Protein AF-H0EQI7-F1 (afdb_monomer_lite)

Radius of gyration: 23.69 Å; chains: 1; bounding box: 37×56×89 Å

Sequence (163 aa):
MLQKAPEADLRKDSNPLVEALFNYQLIHVEAYIVHVDMVLRNEVAYKLTPDSIESLIEYHKEVHCVDISANTYNWSEKELQVKKIHEEFIQAINKFVYRTHVTALEGLEEDGAGELLCGKSEEVKNNIMAIAAQLACRRKLVDTINHPDVNSSAGRFMESVAI

Secondary structure (DSSP, 8-state):
-EESS-GGGS---SSHHHHHHHHEEPPP--EEEEEEETTTT-EEEEEE-HHHHHHHHHHIIIIIHHHHHHTS---TTHHHHHHHHHHHHHHHHHH-EEEEEGGGGGGB-TTS-B--TTTHHHHHHHHHHHHHHHHHHHHHHHHHHS---S-------------

Structure (mmCIF, N/CA/C/O backbone):
data_AF-H0EQI7-F1
#
_entry.id   AF-H0EQI7-F1
#
loop_
_atom_site.group_PDB
_atom_site.id
_atom_site.type_symbol
_atom_site.label_atom_id
_atom_site.label_alt_id
_atom_site.label_comp_id
_atom_site.label_asym_id
_atom_site.label_entity_id
_atom_site.label_seq_id
_atom_site.pdbx_PDB_ins_code
_atom_site.Cartn_x
_atom_site.Cartn_y
_atom_site.Cartn_z
_atom_site.occupancy
_atom_site.B_iso_or_equiv
_atom_site.auth_seq_id
_atom_site.auth_comp_id
_atom_site.auth_asym_id
_atom_site.auth_atom_id
_atom_site.pdbx_PDB_model_num
ATOM 1 N N . MET A 1 1 ? -1.325 -9.000 -3.743 1.00 85.94 1 MET A N 1
ATOM 2 C CA . MET A 1 1 ? -0.480 -9.575 -4.811 1.00 85.94 1 MET A CA 1
ATOM 3 C C . MET A 1 1 ? -0.045 -8.466 -5.740 1.00 85.94 1 MET A C 1
ATOM 5 O O . MET A 1 1 ? -0.896 -7.689 -6.163 1.00 85.94 1 MET A O 1
ATOM 9 N N . LEU A 1 2 ? 1.254 -8.383 -5.995 1.00 90.06 2 LEU A N 1
ATOM 10 C CA . LEU A 1 2 ? 1.901 -7.379 -6.837 1.00 90.06 2 LEU A CA 1
ATOM 11 C C . LEU A 1 2 ? 2.953 -8.065 -7.711 1.00 90.06 2 LEU A C 1
ATOM 13 O O . LEU A 1 2 ? 3.350 -9.189 -7.403 1.00 90.06 2 LEU A O 1
ATOM 17 N N . GLN A 1 3 ? 3.367 -7.424 -8.802 1.00 91.38 3 GLN A N 1
ATOM 18 C CA . GLN A 1 3 ? 4.452 -7.949 -9.632 1.00 91.38 3 GLN A CA 1
ATOM 19 C C . GLN A 1 3 ? 5.741 -8.021 -8.808 1.00 91.38 3 GLN A C 1
ATOM 21 O O . GLN A 1 3 ? 5.941 -7.253 -7.874 1.00 91.38 3 GLN A O 1
ATOM 26 N N . LYS A 1 4 ? 6.600 -8.989 -9.098 1.00 91.12 4 LYS A N 1
ATOM 27 C CA . LYS A 1 4 ? 7.855 -9.180 -8.367 1.00 91.12 4 LYS A CA 1
ATOM 28 C C . LYS A 1 4 ? 9.001 -8.346 -8.943 1.00 91.12 4 LYS A C 1
ATOM 30 O O . LYS A 1 4 ? 9.956 -8.057 -8.234 1.00 91.12 4 LYS A O 1
ATOM 35 N N . ALA A 1 5 ? 8.905 -7.989 -10.217 1.00 91.50 5 ALA A N 1
ATOM 36 C CA . ALA A 1 5 ? 9.925 -7.272 -10.964 1.00 91.50 5 ALA A CA 1
ATOM 37 C C . ALA A 1 5 ? 9.257 -6.338 -11.991 1.00 91.50 5 ALA A C 1
ATOM 39 O O . ALA A 1 5 ? 8.062 -6.513 -12.259 1.00 91.50 5 ALA A O 1
ATOM 40 N N . PRO A 1 6 ? 10.007 -5.376 -12.559 1.00 92.00 6 PRO A N 1
ATOM 41 C CA . PRO A 1 6 ? 9.559 -4.567 -13.691 1.00 92.00 6 PRO A CA 1
ATOM 42 C C . PRO A 1 6 ? 9.074 -5.424 -14.862 1.00 92.00 6 PRO A C 1
ATOM 44 O O . PRO A 1 6 ? 9.553 -6.542 -15.062 1.00 92.00 6 PRO A O 1
ATOM 47 N N . GLU A 1 7 ? 8.183 -4.881 -15.689 1.00 89.00 7 GLU A N 1
ATOM 48 C CA . GLU A 1 7 ? 7.540 -5.595 -16.801 1.00 89.00 7 GLU A CA 1
ATOM 49 C C . GLU A 1 7 ? 8.557 -6.211 -17.778 1.00 89.00 7 GLU A C 1
ATOM 51 O O . GLU A 1 7 ? 8.361 -7.318 -18.285 1.00 89.00 7 GLU A O 1
ATOM 56 N N . ALA A 1 8 ? 9.675 -5.517 -18.006 1.00 88.38 8 ALA A N 1
ATOM 57 C CA . ALA A 1 8 ? 10.754 -5.973 -18.881 1.00 88.38 8 ALA A CA 1
ATOM 58 C C . ALA A 1 8 ? 11.476 -7.233 -18.367 1.00 88.38 8 ALA A C 1
ATOM 60 O O . ALA A 1 8 ? 11.980 -8.013 -19.177 1.00 88.38 8 ALA A O 1
ATOM 61 N N . ASP A 1 9 ? 11.487 -7.439 -17.049 1.00 89.50 9 ASP A N 1
ATOM 62 C CA . ASP A 1 9 ? 12.217 -8.513 -16.369 1.00 89.50 9 ASP A CA 1
ATOM 63 C C . ASP A 1 9 ? 11.311 -9.696 -15.987 1.00 89.50 9 ASP A C 1
ATOM 65 O O . ASP A 1 9 ? 11.781 -10.704 -15.449 1.00 89.50 9 ASP A O 1
ATOM 69 N N . LEU A 1 10 ? 10.007 -9.605 -16.269 1.00 90.44 10 LEU A N 1
ATOM 70 C CA . LEU A 1 10 ? 9.064 -10.687 -16.004 1.00 90.44 10 LEU A CA 1
ATOM 71 C C . LEU A 1 10 ? 9.380 -11.913 -16.868 1.00 90.44 10 LEU A C 1
ATOM 73 O O . LEU A 1 10 ? 9.618 -11.830 -18.079 1.00 90.44 10 LEU A O 1
ATOM 77 N N . ARG A 1 11 ? 9.334 -13.093 -16.243 1.00 88.81 11 ARG A N 1
ATOM 78 C CA . ARG A 1 11 ? 9.515 -14.370 -16.935 1.00 88.81 11 ARG A CA 1
ATOM 79 C C . ARG A 1 11 ? 8.386 -14.550 -17.943 1.00 88.81 11 ARG A C 1
ATOM 81 O O . ARG A 1 11 ? 7.228 -14.372 -17.591 1.00 88.81 11 ARG A O 1
ATOM 88 N N . LYS A 1 12 ? 8.722 -14.981 -19.157 1.00 89.81 12 LYS A N 1
ATOM 89 C CA . LYS A 1 12 ? 7.745 -15.415 -20.163 1.00 89.81 12 LYS A CA 1
ATOM 90 C C . LYS A 1 12 ? 7.763 -16.931 -20.234 1.00 89.81 12 LYS A C 1
ATOM 92 O O . LYS A 1 12 ? 8.826 -17.514 -20.453 1.00 89.81 12 LYS A O 1
ATOM 97 N N . ASP A 1 13 ? 6.617 -17.566 -20.029 1.00 89.81 13 ASP A N 1
ATOM 98 C CA . ASP A 1 13 ? 6.500 -19.022 -20.058 1.00 89.81 13 ASP A CA 1
ATOM 99 C C . ASP A 1 13 ? 5.264 -19.436 -20.863 1.00 89.81 13 ASP A C 1
ATOM 101 O O . ASP A 1 13 ? 4.267 -18.727 -20.929 1.00 89.81 13 ASP A O 1
ATOM 105 N N . SER A 1 14 ? 5.311 -20.598 -21.515 1.00 91.50 14 SER A N 1
ATOM 106 C CA . SER A 1 14 ? 4.133 -21.099 -22.240 1.00 91.50 14 SER A CA 1
ATOM 107 C C . SER A 1 14 ? 3.011 -21.514 -21.284 1.00 91.50 14 SER A C 1
ATOM 109 O O . SER A 1 14 ? 1.856 -21.615 -21.696 1.00 91.50 14 SER A O 1
ATOM 111 N N . ASN A 1 15 ? 3.343 -21.777 -20.015 1.00 92.81 15 ASN A N 1
ATOM 112 C CA . ASN A 1 15 ? 2.377 -22.108 -18.984 1.00 92.81 15 ASN A CA 1
ATOM 113 C C . ASN A 1 15 ? 2.040 -20.874 -18.118 1.00 92.81 15 ASN A C 1
ATOM 115 O O . ASN A 1 15 ? 2.887 -20.431 -17.335 1.00 92.81 15 ASN A O 1
ATOM 119 N N . PRO A 1 16 ? 0.788 -20.376 -18.152 1.00 89.44 16 PRO A N 1
ATOM 120 C CA . PRO A 1 16 ? 0.395 -19.175 -17.414 1.00 89.44 16 PRO A CA 1
ATOM 121 C C . PRO A 1 16 ? 0.472 -19.337 -15.888 1.00 89.44 16 PRO A C 1
ATOM 123 O O . PRO A 1 16 ? 0.655 -18.353 -15.179 1.00 89.44 16 PRO A O 1
ATOM 126 N N . LEU A 1 17 ? 0.362 -20.562 -15.357 1.00 90.81 17 LEU A N 1
ATOM 127 C CA . LEU A 1 17 ? 0.486 -20.807 -13.914 1.00 90.81 17 LEU A CA 1
ATOM 128 C C . LEU A 1 17 ? 1.936 -20.689 -13.445 1.00 90.81 17 LEU A C 1
ATOM 130 O O . LEU A 1 17 ? 2.198 -20.136 -12.380 1.00 90.81 17 LEU A O 1
ATOM 134 N N . VAL A 1 18 ? 2.870 -21.206 -14.247 1.00 89.75 18 VAL A N 1
ATOM 135 C CA . VAL A 1 18 ? 4.307 -21.078 -13.984 1.00 89.75 18 VAL A CA 1
ATOM 136 C C . VAL A 1 18 ? 4.692 -19.607 -14.055 1.00 89.75 18 VAL A C 1
ATOM 138 O O . VAL A 1 18 ? 5.342 -19.100 -13.147 1.00 89.75 18 VAL A O 1
ATOM 141 N N . GLU A 1 19 ? 4.220 -18.903 -15.081 1.00 89.00 19 GLU A N 1
ATOM 142 C CA . GLU A 1 19 ? 4.434 -17.468 -15.226 1.00 89.00 19 GLU A CA 1
ATOM 143 C C . GLU A 1 19 ? 3.926 -16.686 -14.005 1.00 89.00 19 GLU A C 1
ATOM 145 O O . GLU A 1 19 ? 4.688 -15.942 -13.387 1.00 89.00 19 GLU A O 1
ATOM 150 N N . ALA A 1 20 ? 2.683 -16.926 -13.577 1.00 88.50 20 ALA A N 1
ATOM 151 C CA . ALA A 1 20 ? 2.108 -16.258 -12.414 1.00 88.50 20 ALA A CA 1
ATOM 152 C C . ALA A 1 20 ? 2.878 -16.553 -11.111 1.00 88.50 20 ALA A C 1
ATOM 154 O O . ALA A 1 20 ? 3.118 -15.648 -10.314 1.00 88.50 20 ALA A O 1
ATOM 155 N N . LEU A 1 21 ? 3.302 -17.802 -10.898 1.00 89.69 21 LEU A N 1
ATOM 156 C CA . LEU A 1 21 ? 4.016 -18.203 -9.684 1.00 89.69 21 LEU A CA 1
ATOM 157 C C . LEU A 1 21 ? 5.372 -17.496 -9.535 1.00 89.69 21 LEU A C 1
ATOM 159 O O . LEU A 1 21 ? 5.786 -17.192 -8.419 1.00 89.69 21 LEU A O 1
ATOM 163 N N . PHE A 1 22 ? 6.066 -17.239 -10.647 1.00 89.50 22 PHE A N 1
ATOM 164 C CA . PHE A 1 22 ? 7.377 -16.584 -10.627 1.00 89.50 22 PHE A CA 1
ATOM 165 C C . PHE A 1 22 ? 7.295 -15.055 -10.684 1.00 89.50 22 PHE A C 1
ATOM 167 O O . PHE A 1 22 ? 8.182 -14.387 -10.148 1.00 89.50 22 PHE A O 1
ATOM 174 N N . ASN A 1 23 ? 6.243 -14.508 -11.297 1.00 93.25 23 ASN A N 1
ATOM 175 C CA . ASN A 1 23 ? 6.123 -13.076 -11.566 1.00 93.25 23 ASN A CA 1
ATOM 176 C C . ASN A 1 23 ? 5.359 -12.292 -10.495 1.00 93.25 23 ASN A C 1
ATOM 178 O O . ASN A 1 23 ? 5.424 -11.064 -10.514 1.00 93.25 23 ASN A O 1
ATOM 182 N N . TYR A 1 24 ? 4.655 -12.949 -9.569 1.00 92.00 24 TYR A N 1
ATOM 183 C CA . TYR A 1 24 ? 3.893 -12.271 -8.518 1.00 92.00 24 TYR A CA 1
ATOM 184 C C . TYR A 1 24 ? 4.415 -12.575 -7.117 1.00 92.00 24 TYR A C 1
ATOM 186 O O . TYR A 1 24 ? 4.875 -13.673 -6.814 1.00 92.00 24 TYR A O 1
ATOM 194 N N . GLN A 1 25 ? 4.291 -11.584 -6.240 1.00 91.19 25 GLN A N 1
ATOM 195 C CA . GLN A 1 25 ? 4.621 -11.683 -4.826 1.00 91.19 25 GLN A CA 1
ATOM 196 C C . GLN A 1 25 ? 3.511 -11.125 -3.931 1.00 91.19 25 GLN A C 1
ATOM 198 O O . GLN A 1 25 ? 2.625 -10.369 -4.358 1.00 91.19 25 GLN A O 1
ATOM 203 N N . LEU A 1 26 ? 3.563 -11.514 -2.660 1.00 90.69 26 LEU A N 1
ATOM 204 C CA . LEU A 1 26 ? 2.721 -10.981 -1.598 1.00 90.69 26 LEU A CA 1
ATOM 205 C C . LEU A 1 26 ? 3.540 -9.986 -0.781 1.00 90.69 26 LEU A C 1
ATOM 207 O O . LEU A 1 26 ? 4.529 -10.364 -0.166 1.00 90.69 26 LEU A O 1
ATOM 211 N N . ILE A 1 27 ? 3.103 -8.729 -0.776 1.00 91.06 27 ILE A N 1
ATOM 212 C CA . ILE A 1 27 ? 3.555 -7.735 0.197 1.00 91.06 27 ILE A CA 1
ATOM 213 C C . ILE A 1 27 ? 2.509 -7.725 1.303 1.00 91.06 27 ILE A C 1
ATOM 215 O O . ILE A 1 27 ? 1.334 -7.456 1.029 1.00 91.06 27 ILE A O 1
ATOM 219 N N . HIS A 1 28 ? 2.922 -8.086 2.516 1.00 91.00 28 HIS A N 1
ATOM 220 C CA . HIS A 1 28 ? 2.061 -8.004 3.686 1.00 91.00 28 HIS A CA 1
ATOM 221 C C . HIS A 1 28 ? 1.988 -6.546 4.144 1.00 91.00 28 HIS A C 1
ATOM 223 O O . HIS A 1 28 ? 3.002 -5.852 4.165 1.00 91.00 28 HIS A O 1
ATOM 229 N N . VAL A 1 29 ? 0.779 -6.069 4.431 1.00 93.62 29 VAL A N 1
ATOM 230 C CA . VAL A 1 29 ? 0.537 -4.683 4.831 1.00 93.62 29 VAL A CA 1
ATOM 231 C C . VAL A 1 29 ? -0.167 -4.707 6.170 1.00 93.62 29 VAL A C 1
ATOM 233 O O . VAL A 1 29 ? -1.305 -5.158 6.276 1.00 93.62 29 VAL A O 1
ATOM 236 N N . GLU A 1 30 ? 0.516 -4.174 7.167 1.00 94.75 30 GLU A N 1
ATOM 237 C CA . GLU A 1 30 ? 0.060 -4.065 8.540 1.00 94.75 30 GLU A CA 1
ATOM 238 C C . GLU A 1 30 ? -0.249 -2.610 8.883 1.00 94.75 30 GLU A C 1
ATOM 240 O O . GLU A 1 30 ? 0.348 -1.658 8.361 1.00 94.75 30 GLU A O 1
ATOM 245 N N . ALA A 1 31 ? -1.195 -2.427 9.797 1.00 95.31 31 ALA A N 1
ATOM 246 C CA . ALA A 1 31 ? -1.604 -1.120 10.269 1.00 95.31 31 ALA A CA 1
ATOM 247 C C . ALA A 1 31 ? -2.064 -1.187 11.724 1.00 95.31 31 ALA A C 1
ATOM 249 O O . ALA A 1 31 ? -2.567 -2.207 12.182 1.00 95.31 31 ALA A O 1
ATOM 250 N N . TYR A 1 32 ? -1.949 -0.068 12.429 1.00 94.12 32 TYR A N 1
ATOM 251 C CA . TYR A 1 32 ? -2.434 0.102 13.793 1.00 94.12 32 TYR A CA 1
ATOM 252 C C . TYR A 1 32 ? -3.501 1.196 13.854 1.00 94.12 32 TYR A C 1
ATOM 254 O O . TYR A 1 32 ? -3.538 2.116 13.030 1.00 94.12 32 TYR A O 1
ATOM 262 N N . ILE A 1 33 ? -4.390 1.100 14.838 1.00 94.12 33 ILE A N 1
ATOM 263 C CA . ILE A 1 33 ? -5.451 2.084 15.051 1.00 94.12 33 ILE A CA 1
ATOM 264 C C . ILE A 1 33 ? -4.847 3.353 15.657 1.00 94.12 33 ILE A C 1
ATOM 266 O O . ILE A 1 33 ? -4.168 3.308 16.679 1.00 94.12 33 ILE A O 1
ATOM 270 N N . VAL A 1 34 ? -5.129 4.500 15.041 1.00 96.06 34 VAL A N 1
ATOM 271 C CA . VAL A 1 34 ? -4.710 5.825 15.538 1.00 96.06 34 VAL A CA 1
ATOM 272 C C . VAL A 1 34 ? -5.871 6.667 16.046 1.00 96.06 34 VAL A C 1
ATOM 274 O O . VAL A 1 34 ? -5.659 7.641 16.767 1.00 96.06 34 VAL A O 1
ATOM 277 N N . HIS A 1 35 ? -7.100 6.332 15.656 1.00 94.88 35 HIS A N 1
ATOM 278 C CA . HIS A 1 35 ? -8.286 7.063 16.077 1.00 94.88 35 HIS A CA 1
ATOM 279 C C . HIS A 1 35 ? -9.526 6.174 16.026 1.00 94.88 35 HIS A C 1
ATOM 281 O O . HIS A 1 35 ? -9.709 5.436 15.061 1.00 94.88 35 HIS A O 1
ATOM 287 N N . VAL A 1 36 ? -10.391 6.301 17.031 1.00 95.06 36 VAL A N 1
ATOM 288 C CA . VAL A 1 36 ? -11.721 5.686 17.066 1.00 95.06 36 VAL A CA 1
ATOM 289 C C . VAL A 1 36 ? -12.714 6.753 17.505 1.00 95.06 36 VAL A C 1
ATOM 291 O O . VAL A 1 36 ? -12.541 7.372 18.554 1.00 95.06 36 VAL A O 1
ATOM 294 N N . ASP A 1 37 ? -13.749 6.963 16.704 1.00 94.75 37 ASP A N 1
ATOM 295 C CA . ASP A 1 37 ? -14.863 7.857 16.993 1.00 94.75 37 ASP A CA 1
ATOM 296 C C . ASP A 1 37 ? -16.169 7.080 16.849 1.00 94.75 37 ASP A C 1
ATOM 298 O O . ASP A 1 37 ? -16.679 6.914 15.746 1.00 94.75 37 ASP A O 1
ATOM 302 N N . MET A 1 38 ? -16.720 6.618 17.971 1.00 93.88 38 MET A N 1
ATOM 303 C CA . MET A 1 38 ? -18.009 5.912 18.013 1.00 93.88 38 MET A CA 1
ATOM 304 C C . MET A 1 38 ? -19.201 6.853 18.241 1.00 93.88 38 MET A C 1
ATOM 306 O O . MET A 1 38 ? -20.329 6.388 18.373 1.00 93.88 38 MET A O 1
ATOM 310 N N . VAL A 1 39 ? -18.968 8.166 18.350 1.00 92.69 39 VAL A N 1
ATOM 311 C CA . VAL A 1 39 ? -19.996 9.122 18.790 1.00 92.69 39 VAL A CA 1
ATOM 312 C C . VAL A 1 39 ? -20.480 9.984 17.635 1.00 92.69 39 VAL A C 1
ATOM 314 O O . VAL A 1 39 ? -21.683 10.094 17.420 1.00 92.69 39 VAL A O 1
ATOM 317 N N . LEU A 1 40 ? -19.563 10.617 16.902 1.00 92.19 40 LEU A N 1
ATOM 318 C CA . LEU A 1 40 ? -19.928 11.577 15.862 1.00 92.19 40 LEU A CA 1
ATOM 319 C C . LEU A 1 40 ? -20.015 10.915 14.491 1.00 92.19 40 LEU A C 1
ATOM 321 O O . LEU A 1 40 ? -20.998 11.110 13.779 1.00 92.19 40 LEU A O 1
ATOM 325 N N . ARG A 1 41 ? -18.976 10.171 14.101 1.00 92.25 41 ARG A N 1
ATOM 326 C CA . ARG A 1 41 ? -18.855 9.615 12.742 1.00 92.25 41 ARG A CA 1
ATOM 327 C C . ARG A 1 41 ? -18.991 8.104 12.669 1.00 92.25 41 ARG A C 1
ATOM 329 O O . ARG A 1 41 ? -19.229 7.582 11.586 1.00 92.25 41 ARG A O 1
ATOM 336 N N . ASN A 1 42 ? -18.874 7.418 13.802 1.00 94.25 42 ASN A N 1
ATOM 337 C CA . ASN A 1 42 ? -18.824 5.962 13.861 1.00 94.25 42 ASN A CA 1
ATOM 338 C C . ASN A 1 42 ? -17.712 5.383 12.964 1.00 94.25 42 ASN A C 1
ATOM 340 O O . ASN A 1 42 ? -17.915 4.434 12.203 1.00 94.25 42 ASN A O 1
ATOM 344 N N . GLU A 1 43 ? -16.522 5.980 13.051 1.00 95.00 43 GLU A N 1
ATOM 345 C CA . GLU A 1 43 ? -15.355 5.667 12.228 1.00 95.00 43 GLU A CA 1
ATOM 346 C C . GLU A 1 43 ? -14.144 5.251 13.066 1.00 95.00 43 GLU A C 1
ATOM 348 O O . GLU A 1 43 ? -13.914 5.718 14.181 1.00 95.00 43 GLU A O 1
ATOM 353 N N . VAL A 1 44 ? -13.308 4.418 12.464 1.00 94.81 44 VAL A N 1
ATOM 354 C CA . VAL A 1 44 ? -11.964 4.080 12.916 1.00 94.81 44 VAL A CA 1
ATOM 355 C C . VAL A 1 44 ? -10.961 4.518 11.850 1.00 94.81 44 VAL A C 1
ATOM 357 O O . VAL A 1 44 ? -11.231 4.454 10.647 1.00 94.81 44 VAL A O 1
ATOM 360 N N . ALA A 1 45 ? -9.798 4.989 12.290 1.00 95.75 45 ALA A N 1
ATOM 361 C CA . ALA A 1 45 ? -8.687 5.344 11.426 1.00 95.75 45 ALA A CA 1
ATOM 362 C C . ALA A 1 45 ? -7.471 4.455 11.704 1.00 95.75 45 ALA A C 1
ATOM 364 O O . ALA A 1 45 ? -7.017 4.344 12.845 1.00 95.75 45 ALA A O 1
ATOM 365 N N . TYR A 1 46 ? -6.916 3.894 10.636 1.00 96.06 46 TYR A N 1
ATOM 366 C CA . TYR A 1 46 ? -5.748 3.026 10.639 1.00 96.06 46 TYR A CA 1
ATOM 367 C C . TYR A 1 46 ? -4.551 3.728 10.007 1.00 96.06 46 TYR A C 1
ATOM 369 O O . TYR A 1 46 ? -4.671 4.413 8.983 1.00 96.06 46 TYR A O 1
ATOM 377 N N . LYS A 1 47 ? -3.381 3.518 10.601 1.00 97.25 47 LYS A N 1
ATOM 378 C CA . LYS A 1 47 ? -2.094 3.989 10.110 1.00 97.25 47 LYS A CA 1
ATOM 379 C C . LYS A 1 47 ? -1.198 2.802 9.803 1.00 97.25 47 LYS A C 1
ATOM 381 O O . LYS A 1 47 ? -1.075 1.913 10.632 1.00 97.25 47 LYS A O 1
ATOM 386 N N . LEU A 1 48 ? -0.570 2.803 8.631 1.00 97.38 48 LEU A N 1
ATOM 387 C CA . LEU A 1 48 ? 0.374 1.750 8.252 1.00 97.38 48 LEU A CA 1
ATOM 388 C C . LEU A 1 48 ? 1.554 1.685 9.230 1.00 97.38 48 LEU A C 1
ATOM 390 O O . LEU A 1 48 ? 2.011 2.726 9.719 1.00 97.38 48 LEU A O 1
ATOM 394 N N . THR A 1 49 ? 2.053 0.476 9.489 1.00 97.31 49 THR A N 1
ATOM 395 C CA . THR A 1 49 ? 3.295 0.289 10.247 1.00 97.31 49 THR A CA 1
ATOM 396 C C . THR A 1 49 ? 4.492 0.841 9.463 1.00 97.31 49 THR A C 1
ATOM 398 O O . THR A 1 49 ? 4.441 0.905 8.228 1.00 97.31 49 THR A O 1
ATOM 401 N N . PRO A 1 50 ? 5.576 1.256 10.146 1.00 97.81 50 PRO A N 1
ATOM 402 C CA . PRO A 1 50 ? 6.806 1.683 9.479 1.00 97.81 50 PRO A CA 1
ATOM 403 C C . PRO A 1 50 ? 7.338 0.637 8.490 1.00 97.81 50 PRO A C 1
ATOM 405 O O . PRO A 1 50 ? 7.639 0.991 7.355 1.00 97.81 50 PRO A O 1
ATOM 408 N N . ASP A 1 51 ? 7.333 -0.640 8.874 1.00 97.69 51 ASP A N 1
ATOM 409 C CA . ASP A 1 51 ? 7.821 -1.754 8.049 1.00 97.69 51 ASP A CA 1
ATOM 410 C C . ASP A 1 51 ? 6.991 -1.925 6.765 1.00 97.69 51 ASP A C 1
ATOM 412 O O . ASP A 1 51 ? 7.526 -2.123 5.670 1.00 97.69 51 ASP A O 1
ATOM 416 N N . SER A 1 52 ? 5.666 -1.765 6.870 1.00 96.94 52 SER A N 1
ATOM 417 C CA . SER A 1 52 ? 4.776 -1.778 5.702 1.00 96.94 52 SER A CA 1
ATOM 418 C C . SER A 1 52 ? 5.028 -0.581 4.788 1.00 96.94 52 SER A C 1
ATOM 420 O O . SER A 1 52 ? 5.008 -0.714 3.565 1.00 96.94 52 SER A O 1
ATOM 422 N N . ILE A 1 53 ? 5.264 0.601 5.364 1.00 97.69 53 ILE A N 1
ATOM 423 C CA . ILE A 1 53 ? 5.598 1.811 4.604 1.00 97.69 53 ILE A CA 1
ATOM 424 C C . ILE A 1 53 ? 6.920 1.621 3.858 1.00 97.69 53 ILE A C 1
ATOM 426 O O . ILE A 1 53 ? 6.983 1.934 2.671 1.00 97.69 53 ILE A O 1
ATOM 430 N N . GLU A 1 54 ? 7.946 1.090 4.518 1.00 97.69 54 GLU A N 1
ATOM 431 C CA . GLU A 1 54 ? 9.252 0.824 3.913 1.00 97.69 54 GLU A CA 1
ATOM 432 C C . GLU A 1 54 ? 9.137 -0.173 2.755 1.00 97.69 54 GLU A C 1
ATOM 434 O O . GLU A 1 54 ? 9.560 0.139 1.642 1.00 97.69 54 GLU A O 1
ATOM 439 N N . SER A 1 55 ? 8.434 -1.289 2.969 1.00 96.62 55 SER A N 1
ATOM 440 C CA . SER A 1 55 ? 8.182 -2.304 1.935 1.00 96.62 55 SER A CA 1
ATOM 441 C C . SER A 1 55 ? 7.466 -1.725 0.705 1.00 96.62 55 SER A C 1
ATOM 443 O O . SER A 1 55 ? 7.781 -2.054 -0.440 1.00 96.62 55 SER A O 1
ATOM 445 N N . LEU A 1 56 ? 6.497 -0.826 0.914 1.00 96.75 56 LEU A N 1
ATOM 446 C CA . LEU A 1 56 ? 5.780 -0.153 -0.175 1.00 96.75 56 LEU A CA 1
ATOM 447 C C . LEU A 1 56 ? 6.656 0.868 -0.912 1.00 96.75 56 LEU A C 1
ATOM 449 O O . LEU A 1 56 ? 6.524 1.021 -2.129 1.00 96.75 56 LEU A O 1
ATOM 453 N N . ILE A 1 57 ? 7.533 1.578 -0.198 1.00 97.12 57 ILE A N 1
ATOM 454 C CA . ILE A 1 57 ? 8.494 2.516 -0.792 1.00 97.12 57 ILE A CA 1
ATOM 455 C C . ILE A 1 57 ? 9.497 1.757 -1.659 1.00 97.12 57 ILE A C 1
ATOM 457 O O . ILE A 1 57 ? 9.722 2.154 -2.804 1.00 97.12 57 ILE A O 1
ATOM 461 N N . GLU A 1 58 ? 10.061 0.665 -1.150 1.00 96.50 58 GLU A N 1
ATOM 462 C CA . GLU A 1 58 ? 10.990 -0.189 -1.889 1.00 96.50 58 GLU A CA 1
ATOM 463 C C . GLU A 1 58 ? 10.334 -0.727 -3.165 1.00 96.50 58 GLU A C 1
ATOM 465 O O . GLU A 1 58 ? 10.832 -0.480 -4.264 1.00 96.50 58 GLU A O 1
ATOM 470 N N . TYR A 1 59 ? 9.136 -1.306 -3.049 1.00 95.50 59 TYR A N 1
ATOM 471 C CA . TYR A 1 59 ? 8.370 -1.774 -4.204 1.00 95.50 59 TYR A CA 1
ATOM 472 C C . TYR A 1 59 ? 8.127 -0.672 -5.248 1.00 95.50 59 TYR A C 1
ATOM 474 O O . TYR A 1 59 ? 8.314 -0.876 -6.452 1.00 95.50 59 TYR A O 1
ATOM 482 N N . HIS A 1 60 ? 7.727 0.522 -4.801 1.00 95.25 60 HIS A N 1
ATOM 483 C CA . HIS A 1 60 ? 7.500 1.647 -5.702 1.00 95.25 60 HIS A CA 1
ATOM 484 C C . HIS A 1 60 ? 8.784 2.057 -6.439 1.00 95.25 60 HIS A C 1
ATOM 486 O O . HIS A 1 60 ? 8.730 2.407 -7.616 1.00 95.25 60 HIS A O 1
ATOM 492 N N . LYS A 1 61 ? 9.941 2.002 -5.772 1.00 94.88 61 LYS A N 1
ATOM 493 C CA . LYS A 1 61 ? 11.241 2.347 -6.359 1.00 94.88 61 LYS A CA 1
ATOM 494 C C . LYS A 1 61 ? 11.711 1.319 -7.384 1.00 94.88 61 LYS A C 1
ATOM 496 O O . LYS A 1 61 ? 12.165 1.703 -8.458 1.00 94.88 61 LYS A O 1
ATOM 501 N N . GLU A 1 62 ? 11.653 0.043 -7.028 1.00 94.12 62 GLU A N 1
ATOM 502 C CA . GLU A 1 62 ? 12.298 -1.026 -7.793 1.00 94.12 62 GLU A CA 1
ATOM 503 C C . GLU A 1 62 ? 11.458 -1.507 -8.968 1.00 94.12 62 GLU A C 1
ATOM 505 O O . GLU A 1 62 ? 12.013 -1.875 -9.997 1.00 94.12 62 GLU A O 1
ATOM 510 N N . VAL A 1 63 ? 10.132 -1.465 -8.839 1.00 92.38 63 VAL A N 1
ATOM 511 C CA . VAL A 1 63 ? 9.215 -1.938 -9.881 1.00 92.38 63 VAL A CA 1
ATOM 512 C C . VAL A 1 63 ? 8.569 -0.747 -10.579 1.00 92.38 63 VAL A C 1
ATOM 514 O O . VAL A 1 63 ? 8.859 -0.449 -11.735 1.00 92.38 63 VAL A O 1
ATOM 517 N N . HIS A 1 64 ? 7.759 0.020 -9.848 1.00 88.88 64 HIS A N 1
ATOM 518 C CA . HIS A 1 64 ? 6.889 1.028 -10.458 1.00 88.88 64 HIS A CA 1
ATOM 519 C C . HIS A 1 64 ? 7.664 2.189 -11.108 1.00 88.88 64 HIS A C 1
ATOM 521 O O . HIS A 1 64 ? 7.345 2.608 -12.220 1.00 88.88 64 HIS A O 1
ATOM 527 N N . CYS A 1 65 ? 8.707 2.713 -10.457 1.00 89.62 65 CYS A N 1
ATOM 528 C CA . CYS A 1 65 ? 9.549 3.762 -11.036 1.00 89.62 65 CYS A CA 1
ATOM 529 C C . CYS A 1 65 ? 10.341 3.274 -12.260 1.00 89.62 65 CYS A C 1
ATOM 531 O O . CYS A 1 65 ? 10.540 4.055 -13.196 1.00 89.62 65 CYS A O 1
ATOM 533 N N . VAL A 1 66 ? 10.770 2.008 -12.271 1.00 90.81 66 VAL A N 1
ATOM 534 C CA . VAL A 1 66 ? 11.465 1.405 -13.417 1.00 90.81 66 VAL A CA 1
ATOM 535 C C . VAL A 1 66 ? 10.508 1.262 -14.596 1.00 90.81 66 VAL A C 1
ATOM 537 O O . VAL A 1 66 ? 10.857 1.688 -15.695 1.00 90.81 66 VAL A O 1
ATOM 540 N N . ASP A 1 67 ? 9.279 0.802 -14.366 1.00 88.38 67 ASP A N 1
ATOM 541 C CA . ASP A 1 67 ? 8.250 0.701 -15.406 1.00 88.38 67 ASP A CA 1
ATOM 542 C C . ASP A 1 67 ? 7.828 2.072 -15.951 1.00 88.38 67 ASP A C 1
ATOM 544 O O . ASP A 1 67 ? 7.730 2.260 -17.166 1.00 88.38 67 ASP A O 1
ATOM 548 N N . ILE A 1 68 ? 7.639 3.077 -15.081 1.00 85.31 68 ILE A N 1
ATOM 549 C CA . ILE A 1 68 ? 7.378 4.462 -15.513 1.00 85.31 68 ILE A CA 1
ATOM 550 C C . ILE A 1 68 ? 8.512 4.952 -16.411 1.00 85.31 68 ILE A C 1
ATOM 552 O O . ILE A 1 68 ? 8.257 5.559 -17.455 1.00 85.31 68 ILE A O 1
ATOM 556 N N . SER A 1 69 ? 9.758 4.701 -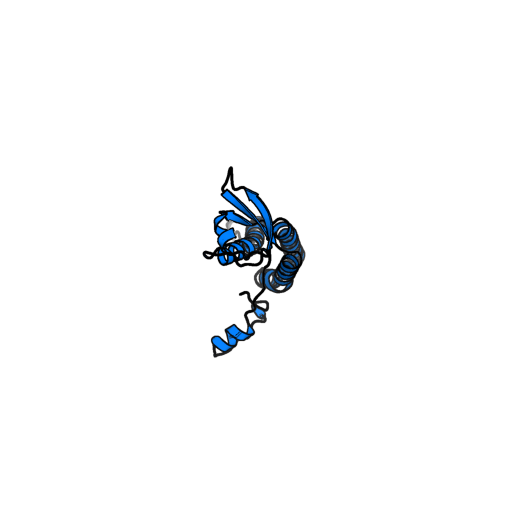16.004 1.00 84.94 69 SER A N 1
ATOM 557 C CA . SER A 1 69 ? 10.923 5.058 -16.797 1.00 84.94 69 SER A CA 1
ATOM 558 C C . SER A 1 69 ? 10.881 4.324 -18.139 1.00 84.94 69 SER A C 1
ATOM 560 O O . SER A 1 69 ? 10.884 4.970 -19.179 1.00 84.94 69 SER A O 1
ATOM 562 N N . ALA A 1 70 ? 10.747 3.003 -18.171 1.00 85.12 70 ALA A N 1
ATOM 563 C CA . ALA A 1 70 ? 10.735 2.228 -19.412 1.00 85.12 70 ALA A CA 1
ATOM 564 C C . ALA A 1 70 ? 9.628 2.666 -20.392 1.00 85.12 70 ALA A C 1
ATOM 566 O O . ALA A 1 70 ? 9.868 2.745 -21.596 1.00 85.12 70 ALA A O 1
ATOM 567 N N . ASN A 1 71 ? 8.448 3.022 -19.880 1.00 80.50 71 ASN A N 1
ATOM 568 C CA . ASN A 1 71 ? 7.273 3.368 -20.682 1.00 80.50 71 ASN A CA 1
ATOM 569 C C . ASN A 1 71 ? 7.185 4.862 -21.072 1.00 80.50 71 ASN A C 1
ATOM 571 O O . ASN A 1 71 ? 6.237 5.285 -21.734 1.00 80.50 71 ASN A O 1
ATOM 575 N N . THR A 1 72 ? 8.149 5.688 -20.653 1.00 74.75 72 THR A N 1
ATOM 576 C CA . THR A 1 72 ? 8.213 7.117 -21.008 1.00 74.75 72 THR A CA 1
ATOM 577 C C . THR A 1 72 ? 9.343 7.362 -22.008 1.00 74.75 72 THR A C 1
ATOM 579 O O . THR A 1 72 ? 10.442 6.819 -21.856 1.00 74.75 72 THR A O 1
ATOM 582 N N . TYR A 1 73 ? 9.101 8.208 -23.019 1.00 72.50 73 TYR A N 1
ATOM 583 C CA . TYR A 1 73 ? 10.109 8.599 -24.015 1.00 72.50 73 TYR A CA 1
ATOM 584 C C . TYR A 1 73 ? 11.411 9.058 -23.341 1.00 72.50 73 TYR A C 1
ATOM 586 O O . TYR A 1 73 ? 11.383 9.625 -22.252 1.00 72.50 73 TYR A O 1
ATOM 594 N N . ASN A 1 74 ? 12.568 8.779 -23.943 1.00 71.56 74 ASN A N 1
ATOM 595 C CA . ASN A 1 74 ? 13.852 9.099 -23.328 1.00 71.56 74 ASN A CA 1
ATOM 596 C C . ASN A 1 74 ? 14.206 10.578 -23.555 1.00 71.56 74 ASN A C 1
ATOM 598 O O . ASN A 1 74 ? 14.482 10.981 -24.682 1.00 71.56 74 ASN A O 1
ATOM 602 N N . TRP A 1 75 ? 14.193 11.382 -22.490 1.00 75.44 75 TRP A N 1
ATOM 603 C CA . TRP A 1 75 ? 14.517 12.812 -22.523 1.00 75.44 75 TRP A CA 1
ATOM 604 C C . TRP A 1 75 ? 15.332 13.221 -21.288 1.00 75.44 75 TRP A C 1
ATOM 606 O O . TRP A 1 75 ? 15.375 12.499 -20.292 1.00 75.44 75 TRP A O 1
ATOM 616 N N . SER A 1 76 ? 16.005 14.371 -21.358 1.00 72.31 76 SER A N 1
ATOM 617 C CA . SER A 1 76 ? 17.091 14.745 -20.439 1.00 72.31 76 SER A CA 1
ATOM 618 C C . SER A 1 76 ? 16.706 14.855 -18.961 1.00 72.31 76 SER A C 1
ATOM 620 O O . SER A 1 76 ? 17.565 14.630 -18.116 1.00 72.31 76 SER A O 1
ATOM 622 N N . GLU A 1 77 ? 15.452 15.168 -18.614 1.00 79.69 77 GLU A N 1
ATOM 623 C CA . GLU A 1 77 ? 15.035 15.333 -17.206 1.00 79.69 77 GLU A CA 1
ATOM 624 C C . GLU A 1 77 ? 14.154 14.188 -16.691 1.00 79.69 77 GLU A C 1
ATOM 626 O O . GLU A 1 77 ? 13.647 14.236 -15.570 1.00 79.69 77 GLU A O 1
ATOM 631 N N . LYS A 1 78 ? 14.009 13.116 -17.472 1.00 80.12 78 LYS A N 1
ATOM 632 C CA . LYS A 1 78 ? 13.209 11.943 -17.112 1.00 80.12 78 LYS A CA 1
ATOM 633 C C . LYS A 1 78 ? 13.605 11.344 -15.762 1.00 80.12 78 LYS A C 1
ATOM 635 O O . LYS A 1 78 ? 12.748 11.087 -14.921 1.00 80.12 78 LYS A O 1
ATOM 640 N N . GLU A 1 79 ? 14.901 11.155 -15.517 1.00 84.44 79 GLU A N 1
ATOM 641 C CA . GLU A 1 79 ? 15.384 10.613 -14.239 1.00 84.44 79 GLU A CA 1
ATOM 642 C C . GLU A 1 79 ? 15.047 11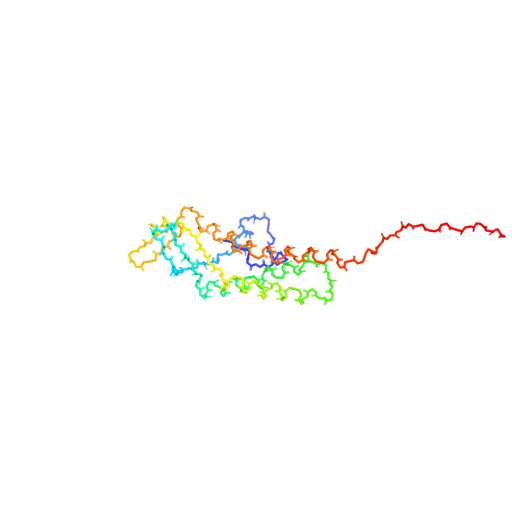.528 -13.056 1.00 84.44 79 GLU A C 1
ATOM 644 O O . GLU A 1 79 ? 14.676 11.054 -11.980 1.00 84.44 79 GLU A O 1
ATOM 649 N N . LEU A 1 80 ? 15.135 12.846 -13.254 1.00 86.69 80 LEU A N 1
ATOM 650 C CA . LEU A 1 80 ? 14.762 13.834 -12.244 1.00 86.69 80 LEU A CA 1
ATOM 651 C C . LEU A 1 80 ? 13.253 13.788 -11.966 1.00 86.69 80 LEU A C 1
ATOM 653 O O . LEU A 1 80 ? 12.821 13.872 -10.815 1.00 86.69 80 LEU A O 1
ATOM 657 N N . GLN A 1 81 ? 12.446 13.607 -13.010 1.00 84.75 81 GLN A N 1
ATOM 658 C CA . GLN A 1 81 ? 10.999 13.487 -12.899 1.00 84.75 81 GLN A CA 1
ATOM 659 C C . GLN A 1 81 ? 10.591 12.227 -12.124 1.00 84.75 81 GLN A C 1
ATOM 661 O O . GLN A 1 81 ? 9.781 12.326 -11.200 1.00 84.75 81 GLN A O 1
ATOM 666 N N . VAL A 1 82 ? 11.182 11.071 -12.444 1.00 88.50 82 VAL A N 1
ATOM 667 C CA . VAL A 1 82 ? 10.927 9.800 -11.747 1.00 88.50 82 VAL A CA 1
ATOM 668 C C . VAL A 1 82 ? 11.324 9.896 -10.273 1.00 88.50 82 VAL A C 1
ATOM 670 O O . VAL A 1 82 ? 10.545 9.494 -9.408 1.00 88.50 82 VAL A O 1
ATOM 673 N N . LYS A 1 83 ? 12.476 10.507 -9.960 1.00 90.56 83 LYS A N 1
ATOM 674 C CA . LYS A 1 83 ? 12.880 10.779 -8.570 1.00 90.56 83 LYS A CA 1
ATOM 675 C C . LYS A 1 83 ? 11.846 11.622 -7.830 1.00 90.56 83 LYS A C 1
ATOM 677 O O . LYS A 1 83 ? 11.452 11.269 -6.724 1.00 90.56 83 LYS A O 1
ATOM 682 N N . LYS A 1 84 ? 11.339 12.685 -8.458 1.00 90.88 84 LYS A N 1
ATOM 683 C CA . LYS A 1 84 ? 10.336 13.550 -7.826 1.00 90.88 84 LYS A CA 1
ATOM 684 C C . LYS A 1 84 ? 8.993 12.836 -7.614 1.00 90.88 84 LYS A C 1
ATOM 686 O O . LYS A 1 84 ? 8.357 13.043 -6.589 1.00 90.88 84 LYS A O 1
ATOM 691 N N . ILE A 1 85 ? 8.573 11.971 -8.542 1.00 91.44 85 ILE A N 1
ATOM 692 C CA . ILE A 1 85 ? 7.392 11.106 -8.357 1.00 91.44 85 ILE A CA 1
ATOM 693 C C . ILE A 1 85 ? 7.602 10.171 -7.160 1.00 91.44 85 ILE A C 1
ATOM 695 O O . ILE A 1 85 ? 6.702 10.003 -6.339 1.00 91.44 85 ILE A O 1
ATOM 699 N N . HIS A 1 86 ? 8.797 9.591 -7.034 1.00 95.06 86 HIS A N 1
ATOM 700 C CA . HIS A 1 86 ? 9.143 8.729 -5.910 1.00 95.06 86 HIS A CA 1
ATOM 701 C C . HIS A 1 86 ? 9.114 9.474 -4.565 1.00 95.06 86 HIS A C 1
ATOM 703 O O . HIS A 1 86 ? 8.519 8.987 -3.608 1.00 95.06 86 HIS A O 1
ATOM 709 N N . GLU A 1 87 ? 9.668 10.684 -4.495 1.00 95.25 87 GLU A N 1
ATOM 710 C CA . GLU A 1 87 ? 9.611 11.534 -3.297 1.00 95.25 87 GLU A CA 1
ATOM 711 C C . GLU A 1 87 ? 8.173 11.924 -2.918 1.00 95.25 87 GLU A C 1
ATOM 713 O O . GLU A 1 87 ? 7.801 11.875 -1.743 1.00 95.25 87 GLU A O 1
ATOM 718 N N . GLU A 1 88 ? 7.340 12.279 -3.902 1.00 94.88 88 GLU A N 1
ATOM 719 C CA . GLU A 1 88 ? 5.918 12.570 -3.684 1.00 94.88 88 GLU A CA 1
ATOM 720 C C . GLU A 1 88 ? 5.172 11.330 -3.161 1.00 94.88 88 GLU A C 1
ATOM 722 O O . GLU A 1 88 ? 4.344 11.449 -2.253 1.00 94.88 88 GLU A O 1
ATOM 727 N N . PHE A 1 89 ? 5.510 10.135 -3.661 1.00 96.31 89 PHE A N 1
ATOM 728 C CA . PHE A 1 89 ? 4.957 8.874 -3.169 1.00 96.31 89 PHE A CA 1
ATOM 729 C C . PHE A 1 89 ? 5.353 8.613 -1.714 1.00 96.31 89 PHE A C 1
ATOM 731 O O . PHE A 1 89 ? 4.473 8.350 -0.896 1.00 96.31 89 PHE A O 1
ATOM 738 N N . ILE A 1 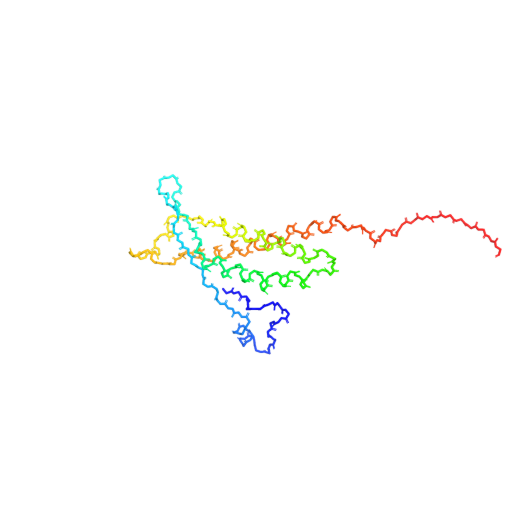90 ? 6.639 8.766 -1.366 1.00 97.38 90 ILE A N 1
ATOM 739 C CA . ILE A 1 90 ? 7.128 8.632 0.017 1.00 97.38 90 ILE A CA 1
ATOM 740 C C . ILE A 1 90 ? 6.322 9.545 0.943 1.00 97.38 90 ILE A C 1
ATOM 742 O O . ILE A 1 90 ? 5.858 9.115 1.998 1.00 97.38 90 ILE A O 1
ATOM 746 N N . GLN A 1 91 ? 6.113 10.805 0.563 1.00 96.69 91 GLN A N 1
ATOM 747 C CA . GLN A 1 91 ? 5.348 11.739 1.388 1.00 96.69 91 GLN A CA 1
ATOM 748 C C . GLN A 1 91 ? 3.874 11.342 1.516 1.00 96.69 91 GLN A C 1
ATOM 750 O O . GLN A 1 91 ? 3.303 11.455 2.603 1.00 96.69 91 GLN A O 1
ATOM 755 N N . ALA A 1 92 ? 3.252 10.899 0.423 1.00 96.69 92 ALA A N 1
ATOM 756 C CA . ALA A 1 92 ? 1.852 10.498 0.407 1.00 96.69 92 ALA A CA 1
ATOM 757 C C . ALA A 1 92 ? 1.617 9.246 1.260 1.00 96.69 92 ALA A C 1
ATOM 759 O O . ALA A 1 92 ? 0.725 9.254 2.109 1.00 96.69 92 ALA A O 1
ATOM 760 N N . ILE A 1 93 ? 2.449 8.210 1.114 1.00 97.19 93 ILE A N 1
ATOM 761 C CA . ILE A 1 93 ? 2.300 6.966 1.875 1.00 97.19 93 ILE A CA 1
ATOM 762 C C . ILE A 1 93 ? 2.588 7.183 3.367 1.00 97.19 93 ILE A C 1
ATOM 764 O O . ILE A 1 93 ? 1.833 6.720 4.220 1.00 97.19 93 ILE A O 1
ATOM 768 N N . ASN A 1 94 ? 3.572 8.027 3.705 1.00 96.81 94 ASN A N 1
ATOM 769 C CA . ASN A 1 94 ? 3.832 8.428 5.090 1.00 96.81 94 ASN A CA 1
ATOM 770 C C . ASN A 1 94 ? 2.697 9.240 5.715 1.00 96.81 94 ASN A C 1
ATOM 772 O O . ASN A 1 94 ? 2.591 9.295 6.937 1.00 96.81 94 ASN A O 1
ATOM 776 N N . LYS A 1 95 ? 1.825 9.867 4.922 1.00 96.38 95 LYS A N 1
ATOM 777 C CA . LYS A 1 95 ? 0.634 10.587 5.407 1.00 96.38 95 LYS A CA 1
ATOM 778 C C . LYS A 1 95 ? -0.646 9.770 5.282 1.00 96.38 95 LYS A C 1
ATOM 780 O O . LYS A 1 95 ? -1.651 10.161 5.867 1.00 96.38 95 LYS A O 1
ATOM 785 N N . PHE A 1 96 ? -0.605 8.633 4.592 1.00 97.19 96 PHE A N 1
ATOM 786 C CA . PHE A 1 96 ? -1.764 7.785 4.367 1.00 97.19 96 PHE A CA 1
ATOM 787 C C . PHE A 1 96 ? -2.379 7.342 5.695 1.00 97.19 96 PHE A C 1
ATOM 789 O O . PHE A 1 96 ? -1.680 6.859 6.591 1.00 97.19 96 PHE A O 1
ATOM 796 N N . VAL A 1 97 ? -3.684 7.559 5.819 1.00 96.75 97 VAL A N 1
ATOM 797 C CA . VAL A 1 97 ? -4.522 7.116 6.931 1.00 96.75 97 VAL A CA 1
ATOM 798 C C . VAL A 1 97 ? -5.781 6.553 6.301 1.00 96.75 97 VAL A C 1
ATOM 800 O O . VAL A 1 97 ? -6.474 7.263 5.571 1.00 96.75 97 VAL A O 1
ATOM 803 N N . TYR A 1 98 ? -6.071 5.290 6.580 1.00 95.94 98 TYR A N 1
ATOM 804 C CA . TYR A 1 98 ? -7.279 4.648 6.094 1.00 95.94 98 TYR A CA 1
ATOM 805 C C . TYR A 1 98 ? -8.405 4.852 7.101 1.00 95.94 98 TYR A C 1
ATOM 807 O O . TYR A 1 98 ? -8.240 4.531 8.273 1.00 95.94 98 TYR A O 1
ATOM 815 N N . ARG A 1 99 ? -9.536 5.404 6.661 1.00 95.00 99 ARG A N 1
ATOM 816 C CA . ARG A 1 99 ? -10.716 5.628 7.503 1.00 95.00 99 ARG A CA 1
ATOM 817 C C . ARG A 1 99 ? -11.848 4.745 7.019 1.00 95.00 99 ARG A C 1
ATOM 819 O O . ARG A 1 99 ? -12.125 4.706 5.825 1.00 95.00 99 ARG A O 1
ATOM 826 N N . THR A 1 100 ? -12.491 4.056 7.946 1.00 94.12 100 THR A N 1
ATOM 827 C CA . THR A 1 100 ? -13.628 3.184 7.657 1.00 94.12 100 THR A CA 1
ATOM 828 C C . THR A 1 100 ? -14.568 3.147 8.855 1.00 94.12 100 THR A C 1
ATOM 830 O O . THR A 1 100 ? -14.241 3.640 9.932 1.00 94.12 100 THR A O 1
ATOM 833 N N . HIS A 1 101 ? -15.749 2.577 8.667 1.00 93.25 101 HIS A N 1
ATOM 834 C CA . HIS A 1 101 ? -16.746 2.432 9.718 1.00 93.25 101 HIS A CA 1
ATOM 835 C C . HIS A 1 101 ? -16.260 1.487 10.834 1.00 93.25 101 HIS A C 1
ATOM 837 O O . HIS A 1 101 ? -15.529 0.532 10.565 1.00 93.25 101 HIS A O 1
ATOM 843 N N . VAL A 1 102 ? -16.701 1.710 12.078 1.00 91.81 102 VAL A N 1
ATOM 844 C CA . VAL A 1 102 ? -16.300 0.919 13.270 1.00 91.81 102 VAL A CA 1
ATOM 845 C 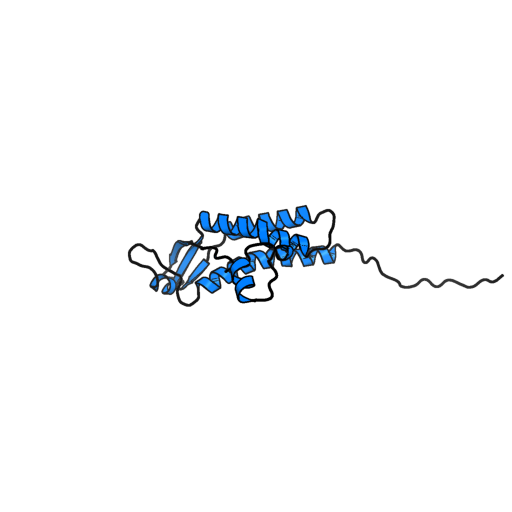C . VAL A 1 102 ? -16.591 -0.577 13.170 1.00 91.81 102 VAL A C 1
ATOM 847 O O . VAL A 1 102 ? -15.976 -1.353 13.887 1.00 91.81 102 VAL A O 1
ATOM 850 N N . THR A 1 103 ? -17.467 -1.007 12.261 1.00 90.06 103 THR A N 1
ATOM 851 C CA . THR A 1 103 ? -17.696 -2.435 11.957 1.00 90.06 103 THR A CA 1
ATOM 852 C C . THR A 1 103 ? -16.417 -3.144 11.508 1.00 90.06 103 THR A C 1
ATOM 854 O O . THR A 1 103 ? -16.321 -4.357 11.602 1.00 90.06 103 THR A O 1
ATOM 857 N N . ALA A 1 104 ? -15.399 -2.408 11.045 1.00 87.12 104 ALA A N 1
ATOM 858 C CA . ALA A 1 104 ? -14.080 -2.972 10.767 1.00 87.12 104 ALA A CA 1
ATOM 859 C C . ALA A 1 104 ? -13.358 -3.503 12.023 1.00 87.12 104 ALA A C 1
ATOM 861 O O . ALA A 1 104 ? -12.438 -4.303 11.887 1.00 87.12 104 ALA A O 1
ATOM 862 N N . LEU A 1 105 ? -13.775 -3.090 13.227 1.00 87.25 105 LEU A N 1
ATOM 863 C CA . LEU A 1 105 ? -13.244 -3.593 14.498 1.00 87.25 105 LEU A CA 1
ATOM 864 C C . LEU A 1 105 ? -13.783 -4.981 14.864 1.00 87.25 105 LEU A C 1
ATOM 866 O O . LEU A 1 105 ? -13.200 -5.638 15.715 1.00 87.25 105 LEU A O 1
ATOM 870 N N . GLU A 1 106 ? -14.865 -5.444 14.229 1.00 86.94 106 GLU A N 1
ATOM 871 C CA . GLU A 1 106 ? -15.454 -6.765 14.505 1.00 86.94 106 GLU A CA 1
ATOM 872 C C . GLU A 1 106 ? -14.505 -7.925 14.165 1.00 86.94 106 GLU A C 1
ATOM 874 O O . GLU A 1 106 ? -14.699 -9.035 14.647 1.00 86.94 106 GLU A O 1
ATOM 879 N N . GLY A 1 107 ? -13.484 -7.677 13.337 1.00 80.88 107 GLY A N 1
ATOM 880 C CA . GLY A 1 107 ? -12.469 -8.663 12.962 1.00 80.88 107 GLY A CA 1
ATOM 881 C C . GLY A 1 107 ? -11.255 -8.726 13.882 1.00 80.88 107 GLY A C 1
ATOM 882 O O . GLY A 1 107 ? -10.306 -9.422 13.534 1.00 80.88 107 GLY A O 1
ATOM 883 N N . LEU A 1 108 ? -11.248 -7.979 14.990 1.00 86.31 108 LEU A N 1
ATOM 884 C CA . LEU A 1 108 ? -10.126 -7.943 15.925 1.00 86.31 108 LEU A CA 1
ATOM 885 C C . LEU A 1 108 ? -10.337 -8.912 17.093 1.00 86.31 108 LEU A C 1
ATOM 887 O O . LEU A 1 108 ? -11.420 -8.982 17.674 1.00 86.31 108 LEU A O 1
ATOM 891 N N . GLU A 1 109 ? -9.276 -9.627 17.446 1.00 88.00 109 GLU A N 1
ATOM 892 C CA . GLU A 1 109 ? -9.167 -10.458 18.641 1.00 88.00 109 GLU A CA 1
ATOM 893 C C . GLU A 1 109 ? -8.964 -9.596 19.903 1.00 88.00 109 GLU A C 1
ATOM 895 O O . GLU A 1 109 ? -8.781 -8.377 19.836 1.00 88.00 109 GLU A O 1
ATOM 900 N N . GLU A 1 110 ? -9.012 -10.220 21.086 1.00 84.75 110 GLU A N 1
ATOM 901 C CA . GLU A 1 110 ? -8.870 -9.517 22.375 1.00 84.75 110 GLU A CA 1
ATOM 902 C C . GLU A 1 110 ? -7.513 -8.813 22.532 1.00 84.75 110 GLU A C 1
ATOM 904 O O . GLU A 1 110 ? -7.411 -7.808 23.238 1.00 84.75 110 GLU A O 1
ATOM 909 N N . ASP A 1 111 ? -6.477 -9.323 21.867 1.00 86.56 111 ASP A N 1
ATOM 910 C CA . ASP A 1 111 ? -5.141 -8.729 21.828 1.00 86.56 111 ASP A CA 1
ATOM 911 C C . ASP A 1 111 ? -5.004 -7.615 20.770 1.00 86.56 111 ASP A C 1
ATOM 913 O O . ASP A 1 111 ? -3.960 -6.965 20.678 1.00 86.56 111 ASP A O 1
ATOM 917 N N . GLY A 1 112 ? -6.070 -7.351 20.007 1.00 81.81 112 GLY A N 1
ATOM 918 C CA . GLY A 1 112 ? -6.125 -6.348 18.950 1.00 81.81 112 GLY A CA 1
ATOM 919 C C . GLY A 1 112 ? -5.543 -6.806 17.612 1.00 81.81 112 GLY A C 1
ATOM 920 O O . GLY A 1 112 ? -5.511 -5.997 16.681 1.00 81.81 112 GLY A O 1
ATOM 921 N N . ALA A 1 113 ? -5.099 -8.061 17.488 1.00 86.12 113 ALA A N 1
ATOM 922 C CA . ALA A 1 113 ? -4.704 -8.637 16.211 1.00 86.12 113 ALA A CA 1
ATOM 923 C C . ALA A 1 113 ? -5.943 -8.968 15.373 1.00 86.12 113 ALA A C 1
ATOM 925 O O . ALA A 1 113 ? -6.977 -9.374 15.895 1.00 86.12 113 ALA A O 1
ATOM 926 N N . GLY A 1 114 ? -5.866 -8.790 14.057 1.00 87.44 114 GLY A N 1
ATOM 927 C CA . GLY A 1 114 ? -6.969 -9.165 13.182 1.00 87.44 114 GLY A CA 1
ATOM 928 C C . GLY A 1 114 ? -6.862 -8.587 11.783 1.00 87.44 114 GLY A C 1
ATOM 929 O O . GLY A 1 114 ? -5.958 -7.816 11.459 1.00 87.44 114 GLY A O 1
ATOM 930 N N . GLU A 1 115 ? -7.819 -8.969 10.945 1.00 85.31 115 GLU A N 1
ATOM 931 C CA . GLU A 1 115 ? -7.874 -8.563 9.547 1.00 85.31 115 GLU A CA 1
ATOM 932 C C . GLU A 1 115 ? -9.040 -7.609 9.287 1.00 85.31 115 GLU A C 1
ATOM 934 O O . GLU A 1 115 ? -10.120 -7.705 9.875 1.00 85.31 115 GLU A O 1
ATOM 939 N N . LEU A 1 116 ? -8.842 -6.695 8.336 1.00 85.00 116 LEU A N 1
ATOM 940 C CA . LEU A 1 116 ? -9.921 -5.847 7.848 1.00 85.00 116 LEU A CA 1
ATOM 941 C C . LEU A 1 116 ? -10.970 -6.693 7.112 1.00 85.00 116 LEU A C 1
ATOM 943 O O . LEU A 1 116 ? -10.735 -7.178 6.002 1.00 85.00 116 LEU A O 1
ATOM 947 N N . LEU A 1 117 ? -12.153 -6.814 7.712 1.00 81.06 117 LEU A N 1
ATOM 948 C CA . LEU A 1 117 ? -13.267 -7.589 7.169 1.00 81.06 117 LEU A CA 1
ATOM 949 C C . LEU A 1 117 ? -13.937 -6.923 5.955 1.00 81.06 117 LEU A C 1
ATOM 951 O O . LEU A 1 117 ? -13.641 -5.789 5.573 1.00 81.06 117 LEU A O 1
ATOM 955 N N . CYS A 1 118 ? -14.890 -7.637 5.348 1.00 80.19 118 CYS A N 1
ATOM 956 C CA . CYS A 1 118 ? -15.811 -7.107 4.333 1.00 80.19 118 CYS A CA 1
ATOM 957 C C . CYS A 1 118 ? -15.123 -6.513 3.089 1.00 80.19 118 CYS A C 1
ATOM 959 O O . CYS A 1 118 ? -15.604 -5.538 2.511 1.00 80.19 118 CYS A O 1
ATOM 961 N N . GLY A 1 119 ? -13.979 -7.074 2.681 1.00 83.06 119 GLY A N 1
ATOM 962 C CA . GLY A 1 119 ? -13.236 -6.627 1.496 1.00 83.06 119 GLY A CA 1
ATOM 963 C C . GLY A 1 119 ? -12.512 -5.287 1.667 1.00 83.06 119 GLY A C 1
ATOM 964 O O . GLY A 1 119 ? -11.987 -4.744 0.695 1.00 83.06 119 GLY A O 1
ATOM 965 N N . LYS A 1 120 ? -12.447 -4.749 2.890 1.00 87.62 120 LYS A N 1
ATOM 966 C CA . LYS A 1 120 ? -11.776 -3.476 3.184 1.00 87.62 120 LYS A CA 1
ATOM 967 C C . LYS A 1 120 ? -10.264 -3.550 2.963 1.00 87.62 120 LYS A C 1
ATOM 969 O O . LYS A 1 120 ? -9.657 -2.549 2.600 1.00 87.62 120 LYS A O 1
ATOM 974 N N . SER A 1 121 ? -9.668 -4.736 3.075 1.00 88.12 121 SER A N 1
ATOM 975 C CA . SER A 1 121 ? -8.279 -4.987 2.672 1.00 88.12 121 SER A CA 1
ATOM 976 C C . SER A 1 121 ? -8.026 -4.687 1.185 1.00 88.12 121 SER A C 1
ATOM 978 O O . SER A 1 121 ? -7.040 -4.032 0.843 1.00 88.12 121 SER A O 1
ATOM 980 N N . GLU A 1 122 ? -8.940 -5.084 0.296 1.00 90.75 122 GLU A N 1
ATOM 981 C CA . GLU A 1 122 ? -8.840 -4.782 -1.138 1.00 90.75 122 GLU A CA 1
ATOM 982 C C . GLU A 1 122 ? -9.048 -3.283 -1.404 1.00 90.75 122 GLU A C 1
ATOM 984 O O . GLU A 1 122 ? -8.373 -2.701 -2.252 1.00 90.75 122 GLU A O 1
ATOM 989 N N . GLU A 1 123 ? -9.918 -2.622 -0.637 1.00 92.38 123 GLU A N 1
ATOM 990 C CA . GLU A 1 123 ? -10.095 -1.165 -0.688 1.00 92.38 123 GLU A CA 1
ATOM 991 C C . GLU A 1 123 ? -8.803 -0.422 -0.307 1.00 92.38 123 GLU A C 1
ATOM 993 O O . GLU A 1 123 ? -8.376 0.487 -1.021 1.00 92.38 123 GLU A O 1
ATOM 998 N N . VAL A 1 124 ? -8.129 -0.845 0.768 1.00 93.31 124 VAL A N 1
ATOM 999 C CA . VAL A 1 124 ? -6.827 -0.298 1.182 1.00 93.31 124 VAL A CA 1
ATOM 1000 C C . VAL A 1 124 ? -5.783 -0.487 0.088 1.00 93.31 124 VAL A C 1
ATOM 1002 O O . VAL A 1 124 ? -5.110 0.475 -0.287 1.00 93.31 124 VAL A O 1
ATOM 1005 N N . LYS A 1 125 ? -5.676 -1.697 -0.469 1.00 92.88 125 LYS A N 1
ATOM 1006 C CA . LYS A 1 125 ? -4.766 -1.985 -1.583 1.00 92.88 125 LYS A CA 1
ATOM 1007 C C . LYS A 1 125 ? -5.038 -1.067 -2.775 1.00 92.88 125 LYS A C 1
ATOM 1009 O O . LYS A 1 125 ? -4.104 -0.464 -3.299 1.00 92.88 125 LYS A O 1
ATOM 1014 N N . ASN A 1 126 ? -6.297 -0.918 -3.179 1.00 93.25 126 ASN A N 1
ATOM 1015 C CA . ASN A 1 126 ? -6.674 -0.052 -4.295 1.00 93.25 126 ASN A CA 1
ATOM 1016 C C . ASN A 1 126 ? -6.348 1.418 -4.020 1.00 93.25 126 ASN A C 1
ATOM 1018 O O . ASN A 1 126 ? -5.837 2.098 -4.906 1.00 93.25 126 ASN A O 1
ATOM 1022 N N . ASN A 1 127 ? -6.559 1.895 -2.792 1.00 94.38 127 ASN A N 1
ATOM 1023 C CA . ASN A 1 127 ? -6.196 3.253 -2.393 1.00 94.38 127 ASN A CA 1
ATOM 1024 C C . ASN A 1 127 ? -4.680 3.486 -2.466 1.00 94.38 127 ASN A C 1
ATOM 1026 O O . ASN A 1 127 ? -4.245 4.503 -3.002 1.00 94.38 127 ASN A O 1
ATOM 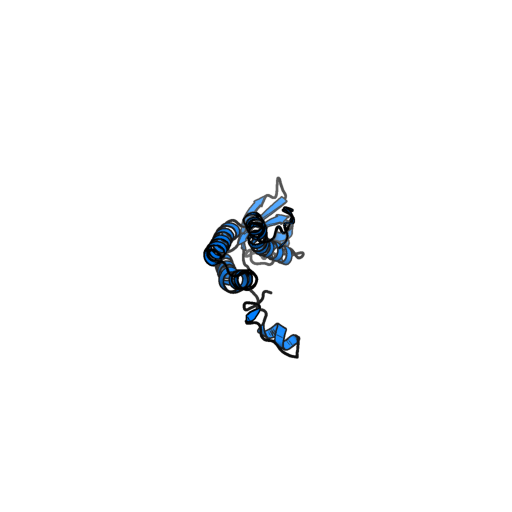1030 N N . ILE A 1 128 ? -3.868 2.539 -1.988 1.00 94.19 128 ILE A N 1
ATOM 1031 C CA . ILE A 1 128 ? -2.400 2.623 -2.057 1.00 94.19 128 ILE A CA 1
ATOM 1032 C C . ILE A 1 128 ? -1.927 2.624 -3.518 1.00 94.19 128 ILE A C 1
ATOM 1034 O O . ILE A 1 128 ? -1.128 3.475 -3.911 1.00 94.19 128 ILE A O 1
ATOM 1038 N N . MET A 1 129 ? -2.462 1.726 -4.350 1.00 91.75 129 MET A N 1
ATOM 1039 C CA . MET A 1 129 ? -2.118 1.664 -5.776 1.00 91.75 129 MET A CA 1
ATOM 1040 C C . MET A 1 129 ? -2.575 2.917 -6.536 1.00 91.75 129 MET A C 1
ATOM 1042 O O . MET A 1 129 ? -1.872 3.395 -7.427 1.00 91.75 129 MET A O 1
ATOM 1046 N N . ALA A 1 130 ? -3.714 3.501 -6.156 1.00 91.38 130 ALA A N 1
ATOM 1047 C CA . ALA A 1 130 ? -4.198 4.750 -6.726 1.00 91.38 130 ALA A CA 1
ATOM 1048 C C . ALA A 1 130 ? -3.249 5.924 -6.446 1.00 91.38 130 ALA A C 1
ATOM 1050 O O . ALA A 1 130 ? -3.066 6.752 -7.334 1.00 91.38 130 ALA A O 1
ATOM 1051 N N . ILE A 1 131 ? -2.598 5.984 -5.276 1.00 91.69 131 ILE A N 1
ATOM 1052 C CA . ILE A 1 131 ? -1.584 7.013 -4.985 1.00 91.69 131 ILE A CA 1
ATOM 1053 C C . ILE A 1 131 ? -0.438 6.922 -6.000 1.00 91.69 131 ILE A C 1
ATOM 1055 O O . ILE A 1 131 ? -0.088 7.926 -6.621 1.00 91.69 131 ILE A O 1
ATOM 1059 N N . ALA A 1 132 ? 0.106 5.723 -6.225 1.00 86.81 132 ALA A N 1
ATOM 1060 C CA . ALA A 1 132 ? 1.183 5.511 -7.194 1.00 86.81 132 ALA A CA 1
ATOM 1061 C C . ALA A 1 132 ? 0.752 5.898 -8.624 1.00 86.81 132 ALA A C 1
ATOM 1063 O O . ALA A 1 132 ? 1.451 6.644 -9.317 1.00 86.81 132 ALA A O 1
ATOM 1064 N N . ALA A 1 133 ? -0.440 5.467 -9.047 1.00 83.75 133 ALA A N 1
ATOM 1065 C CA . ALA A 1 133 ? -0.968 5.750 -10.380 1.00 83.75 133 ALA A CA 1
ATOM 1066 C C . ALA A 1 133 ? -1.284 7.243 -10.606 1.00 83.75 133 ALA A C 1
ATOM 1068 O O . ALA A 1 133 ? -0.991 7.792 -11.672 1.00 83.75 133 ALA A O 1
ATOM 1069 N N . GLN A 1 134 ? -1.862 7.928 -9.614 1.00 81.19 134 GLN A N 1
ATOM 1070 C CA . GLN A 1 134 ? -2.195 9.354 -9.697 1.00 81.19 134 GLN A CA 1
ATOM 1071 C C . GLN A 1 134 ? -0.949 10.226 -9.853 1.00 81.19 134 GLN A C 1
ATOM 1073 O O . GLN A 1 134 ? -0.958 11.161 -10.657 1.00 81.19 134 GLN A O 1
ATOM 1078 N N . LEU A 1 135 ? 0.124 9.919 -9.119 1.00 80.56 135 LEU A N 1
ATOM 1079 C CA . LEU A 1 135 ? 1.385 10.656 -9.205 1.00 80.56 135 LEU A CA 1
ATOM 1080 C C . LEU A 1 135 ? 2.042 10.497 -10.584 1.00 80.56 135 LEU A C 1
ATOM 1082 O O . LEU A 1 135 ? 2.531 11.476 -11.150 1.00 80.56 135 LEU A O 1
ATOM 1086 N N . ALA A 1 136 ? 1.962 9.301 -11.173 1.00 74.12 136 ALA A N 1
ATOM 1087 C CA . ALA A 1 136 ? 2.427 9.050 -12.535 1.00 74.12 136 ALA A CA 1
ATOM 1088 C C . ALA A 1 136 ? 1.571 9.775 -13.595 1.00 74.12 136 ALA A C 1
ATOM 1090 O O . ALA A 1 136 ? 2.102 10.386 -14.523 1.00 74.12 136 ALA A O 1
ATOM 1091 N N . CYS A 1 137 ? 0.240 9.752 -13.460 1.00 61.03 137 CYS A N 1
ATOM 1092 C CA . CYS A 1 137 ? -0.684 10.353 -14.428 1.00 61.03 137 CYS A CA 1
ATOM 1093 C C . CYS A 1 137 ? -0.652 11.891 -14.418 1.00 61.03 137 CYS A C 1
ATOM 1095 O O . CYS A 1 137 ? -0.595 12.521 -15.475 1.00 61.03 137 CYS A O 1
ATOM 1097 N N . ARG A 1 138 ? -0.614 12.510 -13.228 1.00 59.88 138 ARG A N 1
ATOM 1098 C CA . ARG A 1 138 ? -0.564 13.975 -13.061 1.00 59.88 138 ARG A CA 1
ATOM 1099 C C . ARG A 1 138 ? 0.608 14.610 -13.820 1.00 59.88 138 ARG A C 1
ATOM 1101 O O . ARG A 1 138 ? 0.503 15.756 -14.247 1.00 59.88 138 ARG A O 1
ATOM 1108 N N . ARG A 1 139 ? 1.715 13.884 -13.994 1.00 59.81 139 ARG A N 1
ATOM 1109 C CA . ARG A 1 139 ? 2.922 14.377 -14.671 1.00 59.81 139 ARG A CA 1
ATOM 1110 C C . ARG A 1 139 ? 2.893 14.216 -16.186 1.00 59.81 139 ARG A C 1
ATOM 1112 O O . ARG A 1 139 ? 3.356 15.126 -16.863 1.00 59.81 139 ARG A O 1
ATOM 1119 N N . LYS A 1 140 ? 2.261 13.162 -16.718 1.00 55.50 140 LYS A N 1
ATOM 1120 C CA . LYS A 1 140 ? 2.088 12.992 -18.174 1.00 55.50 140 LYS A CA 1
ATOM 1121 C C . LYS A 1 140 ? 1.384 14.195 -18.815 1.00 55.50 140 LYS A C 1
ATOM 1123 O O . LYS A 1 140 ? 1.747 14.594 -19.911 1.00 55.50 140 LYS A O 1
ATOM 1128 N N . LEU A 1 141 ? 0.431 14.816 -18.111 1.00 45.66 141 LEU A N 1
ATOM 1129 C CA . LEU A 1 141 ? -0.253 16.032 -18.579 1.00 45.66 141 LEU A CA 1
ATOM 1130 C C . LEU A 1 141 ? 0.663 17.265 -18.661 1.00 45.66 141 LEU A C 1
ATOM 1132 O O . LEU A 1 141 ? 0.403 18.153 -19.465 1.00 45.66 141 LEU A O 1
ATOM 1136 N N . VAL A 1 142 ? 1.715 17.338 -17.840 1.00 50.47 142 VAL A N 1
ATOM 1137 C CA . VAL A 1 142 ? 2.670 18.459 -17.848 1.00 50.47 142 VAL A CA 1
ATOM 1138 C C . VAL A 1 142 ? 3.632 18.340 -19.030 1.00 50.47 142 VAL A C 1
ATOM 1140 O O . VAL A 1 142 ? 3.943 19.345 -19.666 1.00 50.47 142 VAL A O 1
ATOM 1143 N N . ASP A 1 143 ? 4.050 17.122 -19.372 1.00 49.50 143 ASP A N 1
ATOM 1144 C CA . ASP A 1 143 ? 4.984 16.888 -20.479 1.00 49.50 143 ASP A CA 1
ATOM 1145 C C . ASP A 1 143 ? 4.333 17.155 -21.848 1.00 49.50 143 ASP A C 1
ATOM 1147 O O . ASP A 1 143 ? 4.993 17.668 -22.749 1.00 49.50 143 ASP A O 1
ATOM 1151 N N . THR A 1 144 ? 3.021 16.922 -21.993 1.00 46.66 144 THR A N 1
ATOM 1152 C CA . THR A 1 144 ? 2.274 17.260 -23.221 1.00 46.66 144 THR A CA 1
ATOM 1153 C C . THR A 1 144 ? 2.176 18.771 -23.466 1.00 46.66 144 THR A C 1
ATOM 1155 O O . THR A 1 144 ? 2.091 19.197 -24.611 1.00 46.66 144 THR A O 1
ATOM 1158 N N . ILE A 1 145 ? 2.200 19.599 -22.415 1.00 48.03 145 ILE A N 1
ATOM 1159 C CA . ILE A 1 145 ? 2.088 21.067 -22.535 1.00 48.03 145 ILE A CA 1
ATOM 1160 C C . ILE A 1 145 ? 3.440 21.705 -22.896 1.00 48.03 145 ILE A C 1
ATOM 1162 O O . ILE A 1 145 ? 3.476 22.756 -23.530 1.00 48.03 145 ILE A O 1
ATOM 1166 N N . ASN A 1 146 ? 4.553 21.064 -22.531 1.00 46.25 146 ASN A N 1
ATOM 1167 C CA . ASN A 1 146 ? 5.904 21.566 -22.795 1.00 46.25 146 ASN A CA 1
ATOM 1168 C C . ASN A 1 146 ? 6.502 21.065 -24.116 1.00 46.25 146 ASN A C 1
ATOM 1170 O O . ASN A 1 146 ? 7.671 21.331 -24.395 1.00 46.25 146 ASN A O 1
ATOM 1174 N N . HIS A 1 147 ? 5.727 20.354 -24.936 1.00 45.94 147 HIS A N 1
ATOM 1175 C CA . HIS A 1 147 ? 6.162 19.967 -26.268 1.00 45.94 147 HIS A CA 1
ATOM 1176 C C . HIS A 1 147 ? 5.883 21.129 -27.238 1.00 45.94 147 HIS A C 1
ATOM 1178 O O . HIS A 1 147 ? 4.717 21.395 -27.529 1.00 45.94 147 HIS A O 1
ATOM 1184 N N . PRO A 1 148 ? 6.892 21.844 -27.775 1.00 39.78 148 PRO A N 1
ATOM 1185 C CA . PRO A 1 148 ? 6.654 22.611 -28.983 1.00 39.78 148 PRO A CA 1
ATOM 1186 C C . PRO A 1 148 ? 6.317 21.601 -30.084 1.00 39.78 148 PRO A C 1
ATOM 1188 O O . PRO A 1 148 ? 7.041 20.621 -30.287 1.00 39.78 148 PRO A O 1
ATOM 1191 N N . ASP A 1 149 ? 5.191 21.813 -30.758 1.00 40.03 149 ASP A N 1
ATOM 1192 C CA . ASP A 1 149 ? 4.814 21.104 -31.975 1.00 40.03 149 ASP A CA 1
ATOM 1193 C C . ASP A 1 149 ? 5.955 21.191 -32.997 1.00 40.03 149 ASP A C 1
ATOM 1195 O O . ASP A 1 149 ? 6.082 22.159 -33.749 1.00 40.03 149 ASP A O 1
ATOM 1199 N N . VAL A 1 150 ? 6.789 20.154 -33.078 1.00 46.91 150 VAL A N 1
ATOM 1200 C CA . VAL A 1 150 ? 7.621 19.920 -34.258 1.00 46.91 150 VAL A CA 1
ATOM 1201 C C . VAL A 1 150 ? 6.741 19.181 -35.257 1.00 46.91 150 VAL A C 1
ATOM 1203 O O . VAL A 1 150 ? 6.856 17.971 -35.403 1.00 46.91 150 VAL A O 1
ATOM 1206 N N . ASN A 1 151 ? 5.777 19.909 -35.833 1.00 45.59 151 ASN A N 1
ATOM 1207 C CA . ASN A 1 151 ? 5.203 19.724 -37.172 1.00 45.59 151 ASN A CA 1
ATOM 1208 C C . ASN A 1 151 ? 3.936 20.582 -37.335 1.00 45.59 151 ASN A C 1
ATOM 1210 O O . ASN A 1 151 ? 2.816 20.084 -37.278 1.00 45.59 151 ASN A O 1
ATOM 1214 N N . SER A 1 152 ? 4.115 21.872 -37.631 1.00 39.28 152 SER A N 1
ATOM 1215 C CA . SER A 1 152 ? 3.100 22.647 -38.356 1.00 39.28 152 SER A CA 1
ATOM 1216 C C . SER A 1 152 ? 3.607 22.919 -39.767 1.00 39.28 152 SER A C 1
ATOM 1218 O O . SER A 1 152 ? 4.220 23.939 -40.079 1.00 39.28 152 SER A O 1
ATOM 1220 N N . SER A 1 153 ? 3.391 21.935 -40.634 1.00 51.03 153 SER A N 1
ATOM 1221 C CA . SER A 1 153 ? 3.374 22.122 -42.076 1.00 51.03 153 SER A CA 1
ATOM 1222 C C . SER A 1 153 ? 2.107 22.893 -42.455 1.00 51.03 153 SER A C 1
ATOM 1224 O O . SER A 1 153 ? 1.053 22.287 -42.633 1.00 51.03 153 SER A O 1
ATOM 1226 N N . ALA A 1 154 ? 2.204 24.218 -42.589 1.00 39.44 154 ALA A N 1
ATOM 1227 C CA . ALA A 1 154 ? 1.203 25.033 -43.279 1.00 39.44 154 ALA A CA 1
ATOM 1228 C C . ALA A 1 154 ? 1.772 26.389 -43.744 1.00 39.44 154 ALA A C 1
ATOM 1230 O O . ALA A 1 154 ? 1.860 27.346 -42.983 1.00 39.44 154 ALA A O 1
ATOM 1231 N N . GLY A 1 155 ? 2.086 26.463 -45.042 1.00 37.81 155 GLY A N 1
ATOM 1232 C CA . GLY A 1 155 ? 1.772 27.618 -45.889 1.00 37.81 155 GLY A CA 1
ATOM 1233 C C . GLY A 1 155 ? 2.687 28.845 -45.848 1.00 37.81 155 GLY A C 1
ATOM 1234 O O . GLY A 1 155 ? 2.464 29.768 -45.073 1.00 37.81 155 GLY A O 1
ATOM 1235 N N . ARG A 1 156 ? 3.556 28.971 -46.859 1.00 31.89 156 ARG A N 1
ATOM 1236 C CA . ARG A 1 156 ? 3.717 30.249 -47.573 1.00 31.89 156 ARG A CA 1
ATOM 1237 C C . ARG A 1 156 ? 3.923 30.011 -49.066 1.00 31.89 156 ARG A C 1
ATOM 1239 O O . ARG A 1 156 ? 4.977 29.574 -49.510 1.00 31.89 156 ARG A O 1
ATOM 1246 N N . PHE A 1 157 ? 2.857 30.300 -49.806 1.00 37.38 157 PHE A N 1
ATOM 1247 C CA . PHE A 1 157 ? 2.897 30.758 -51.191 1.00 37.38 157 PHE A CA 1
ATOM 1248 C C . PHE A 1 157 ? 3.876 31.934 -51.334 1.00 37.38 157 PHE A C 1
ATOM 1250 O O . PHE A 1 157 ? 3.810 32.857 -50.525 1.00 37.38 157 PHE A O 1
ATOM 1257 N N . MET A 1 158 ? 4.713 31.900 -52.371 1.00 33.94 158 MET A N 1
ATOM 1258 C CA . MET A 1 158 ? 5.212 33.030 -53.183 1.00 33.94 158 MET A CA 1
ATOM 1259 C C . MET A 1 158 ? 6.098 32.392 -54.264 1.00 33.94 158 MET A C 1
ATOM 1261 O O . MET A 1 1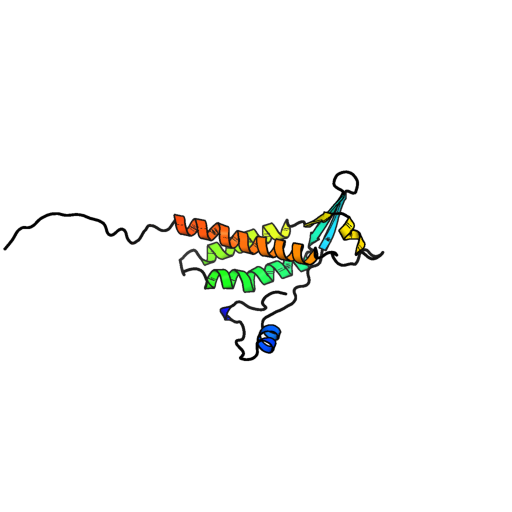58 ? 7.110 31.781 -53.952 1.00 33.94 158 MET A O 1
ATOM 1265 N N . GLU A 1 159 ? 5.575 32.171 -55.467 1.00 33.78 159 GLU A N 1
ATOM 1266 C CA . GLU A 1 159 ? 5.549 33.075 -56.634 1.00 33.78 159 GLU A CA 1
ATOM 1267 C C . GLU A 1 159 ? 6.491 32.507 -57.708 1.00 33.78 159 GLU A C 1
ATOM 1269 O O . GLU A 1 159 ? 7.669 32.260 -57.469 1.00 33.78 159 GLU A O 1
ATOM 1274 N N . SER A 1 160 ? 5.936 32.240 -58.891 1.00 35.47 160 SER A N 1
ATOM 1275 C CA . SER A 1 160 ? 6.688 31.899 -60.098 1.00 35.47 160 SER A CA 1
ATOM 1276 C C . SER A 1 160 ? 7.613 33.041 -60.504 1.00 35.47 160 SER A C 1
ATOM 1278 O O . SER A 1 160 ? 7.131 34.162 -60.589 1.00 35.47 160 SER A O 1
ATOM 1280 N N . VAL A 1 161 ? 8.838 32.734 -60.944 1.00 32.94 161 VAL A N 1
ATOM 1281 C CA . VAL A 1 161 ? 9.438 33.342 -62.147 1.00 32.94 161 VAL A CA 1
ATOM 1282 C C . VAL A 1 161 ? 10.323 32.296 -62.838 1.00 32.94 161 VAL A C 1
ATOM 1284 O O . VAL A 1 161 ? 11.095 31.591 -62.193 1.00 32.94 161 VAL A O 1
ATOM 1287 N N . ALA A 1 162 ? 10.149 32.194 -64.153 1.00 31.64 162 ALA A N 1
ATOM 1288 C CA . ALA A 1 162 ? 10.901 31.366 -65.089 1.00 31.64 162 ALA A CA 1
ATOM 1289 C C . ALA A 1 162 ? 12.328 31.883 -65.337 1.00 31.64 162 ALA A C 1
ATOM 1291 O O . ALA A 1 162 ? 12.505 33.098 -65.393 1.00 31.64 162 ALA A O 1
ATOM 1292 N N . ILE A 1 163 ? 13.276 30.972 -65.596 1.00 39.78 163 ILE A N 1
ATOM 1293 C CA . ILE A 1 163 ? 14.008 30.827 -66.876 1.00 39.78 163 ILE A CA 1
ATOM 1294 C C . ILE A 1 163 ? 14.236 29.330 -67.091 1.00 39.78 163 ILE A C 1
ATOM 1296 O O . ILE A 1 163 ? 14.675 28.673 -66.122 1.00 39.78 163 ILE A O 1
#

pLDDT: mean 82.65, std 18.41, range [31.64, 97.81]

Organism: Glarea lozoyensis (strain ATCC 74030 / MF5533) (NCBI:txid1104152)

Foldseek 3Di:
DAFPAAPVPQDDDPDVVVSPVRGDDDQDWDWDWPDADCDDPQKTKIATDPVSLVSLLVCCVGYVLVNLLVPDDDDDCSVVLSVVLSVQLSVCNNVDMDMDHNVQQVQADPVRDGDRPDCVVVVVVVVSVVSSVVSSVVVVVVVVVPDDPPDDPDDDDDDDDDD